Protein AF-A0AAD4HWZ3-F1 (afdb_monomer_lite)

Secondary structure (DSSP, 8-state):
--------------S------SS-SPPPHHHHHHHHHHHHHHHHHHHHGGG-SSHHHHHHHHHHHHHHHHHTTT------S--

Organism: NCBI:txid669026

Foldseek 3Di:
DDDDDDPPPPPPDDPPPDDPDPDDPDDPPLVVVVVVVLVVVLVVQLVVLVPPPDPVVSVVSNVVSVVVCVVCVPPPDDDDPDD

InterPro domains:
  IPR008011 Complex 1 LYR protein domain [PF05347] (37-78)

Structure (mmCIF, N/CA/C/O backbone):
data_AF-A0AAD4HWZ3-F1
#
_entry.id   AF-A0AAD4HWZ3-F1
#
loop_
_atom_site.group_PDB
_atom_site.id
_atom_site.type_symbol
_atom_site.label_atom_id
_atom_site.label_alt_id
_atom_site.label_comp_id
_atom_site.label_asym_id
_atom_site.label_entity_id
_atom_site.label_seq_id
_atom_site.pdbx_PDB_ins_code
_atom_site.Cartn_x
_atom_site.Cartn_y
_atom_site.Cartn_z
_atom_site.occupancy
_atom_site.B_iso_or_equiv
_atom_site.auth_seq_id
_atom_site.auth_comp_id
_atom_site.auth_asym_id
_atom_sit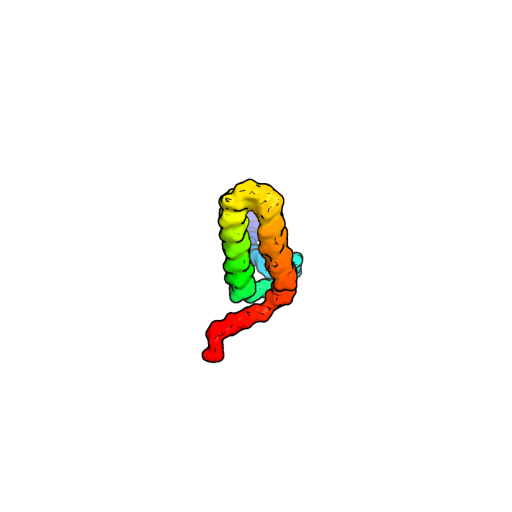e.auth_atom_id
_atom_site.pdbx_PDB_model_num
ATOM 1 N N . MET A 1 1 ? 72.137 19.434 -10.275 1.00 44.97 1 MET A N 1
ATOM 2 C CA . MET A 1 1 ? 70.748 19.944 -10.337 1.00 44.97 1 MET A CA 1
ATOM 3 C C . MET A 1 1 ? 70.088 19.490 -11.632 1.00 44.97 1 MET A C 1
ATOM 5 O O . MET A 1 1 ? 70.500 19.969 -12.678 1.00 44.97 1 MET A O 1
ATOM 9 N N . ARG A 1 2 ? 69.104 18.580 -11.571 1.00 41.78 2 ARG A N 1
ATOM 10 C CA . ARG A 1 2 ? 67.971 18.470 -12.517 1.00 41.78 2 ARG A CA 1
ATOM 11 C C . ARG A 1 2 ? 67.093 17.285 -12.109 1.00 41.78 2 ARG A C 1
ATOM 13 O O . ARG A 1 2 ? 67.439 16.136 -12.351 1.00 41.78 2 ARG A O 1
ATOM 20 N N . ALA A 1 3 ? 65.985 17.584 -11.437 1.00 46.56 3 ALA A N 1
ATOM 21 C CA . ALA A 1 3 ? 64.930 16.618 -11.173 1.00 46.56 3 ALA A CA 1
ATOM 22 C C . ALA A 1 3 ? 64.104 16.433 -12.455 1.00 46.56 3 ALA A C 1
ATOM 24 O O . ALA A 1 3 ? 63.637 17.412 -13.038 1.00 46.56 3 ALA A O 1
ATOM 25 N N . LEU A 1 4 ? 63.941 15.189 -12.901 1.00 54.56 4 LEU A N 1
ATOM 26 C CA . LEU A 1 4 ? 63.004 14.830 -13.962 1.00 54.56 4 LEU A CA 1
ATOM 27 C C . LEU A 1 4 ? 61.610 14.722 -13.335 1.00 54.56 4 LEU A C 1
ATOM 29 O O . LEU A 1 4 ? 61.281 13.725 -12.697 1.00 54.56 4 LEU A O 1
ATOM 33 N N . ALA A 1 5 ? 60.802 15.769 -13.479 1.00 54.91 5 ALA A N 1
ATOM 34 C CA . ALA A 1 5 ? 59.396 15.728 -13.104 1.00 54.91 5 ALA A CA 1
ATOM 35 C C . ALA A 1 5 ? 58.611 14.981 -14.193 1.00 54.91 5 ALA A C 1
ATOM 37 O O . ALA A 1 5 ? 58.328 15.529 -15.257 1.00 54.91 5 ALA A O 1
ATOM 38 N N . ALA A 1 6 ? 58.267 13.719 -13.938 1.00 63.56 6 ALA A N 1
ATOM 39 C CA . ALA A 1 6 ? 57.256 13.021 -14.721 1.00 63.56 6 ALA A CA 1
ATOM 40 C C . ALA A 1 6 ? 55.875 13.605 -14.363 1.00 63.56 6 ALA A C 1
ATOM 42 O O . ALA A 1 6 ? 55.528 13.623 -13.180 1.00 63.56 6 ALA A O 1
ATOM 43 N N . PRO A 1 7 ? 55.068 14.089 -15.323 1.00 56.19 7 PRO A N 1
ATOM 44 C CA . PRO A 1 7 ? 53.719 14.536 -15.023 1.00 56.19 7 PRO A CA 1
ATOM 45 C C . PRO A 1 7 ? 52.839 13.299 -14.860 1.00 56.19 7 PRO A C 1
ATOM 47 O O . PRO A 1 7 ? 52.539 12.594 -15.825 1.00 56.19 7 PRO A O 1
ATOM 50 N N . TRP A 1 8 ? 52.420 13.027 -13.627 1.00 60.31 8 TRP A N 1
ATOM 51 C CA . TRP A 1 8 ? 51.404 12.025 -13.341 1.00 60.31 8 TRP A CA 1
ATOM 52 C C . TRP A 1 8 ? 50.101 12.531 -13.962 1.00 60.31 8 TRP A C 1
ATOM 54 O O . TRP A 1 8 ? 49.392 13.354 -13.386 1.00 60.31 8 TRP A O 1
ATOM 64 N N . ARG A 1 9 ? 49.804 12.096 -15.191 1.00 61.03 9 ARG A N 1
ATOM 65 C CA . ARG A 1 9 ? 48.486 12.287 -15.794 1.00 61.03 9 ARG A CA 1
ATOM 66 C C . ARG A 1 9 ? 47.509 11.443 -14.985 1.00 61.03 9 ARG A C 1
ATOM 68 O O . ARG A 1 9 ? 47.348 10.254 -15.234 1.00 61.03 9 ARG A O 1
ATOM 75 N N . SER A 1 10 ? 46.875 12.067 -13.998 1.00 65.12 10 SER A N 1
ATOM 76 C CA . SER A 1 10 ? 45.710 11.511 -13.322 1.00 65.12 10 SER A CA 1
ATOM 77 C C . SER A 1 10 ? 44.601 11.336 -14.352 1.00 65.12 10 SER A C 1
ATOM 79 O O . SER A 1 10 ? 43.889 12.280 -14.692 1.00 65.12 10 SER A O 1
ATOM 81 N N . PHE A 1 11 ? 44.462 10.122 -14.877 1.00 61.78 11 PHE A N 1
ATOM 82 C CA . PHE A 1 11 ? 43.272 9.730 -15.612 1.00 61.78 11 PHE A CA 1
ATOM 83 C C . PHE A 1 11 ? 42.095 9.802 -14.640 1.00 61.78 11 PHE A C 1
ATOM 85 O O . PHE A 1 11 ? 41.958 8.981 -13.732 1.00 61.78 11 PHE A O 1
ATOM 92 N N . ARG A 1 12 ? 41.252 10.823 -14.805 1.00 62.75 12 ARG A N 1
ATOM 93 C CA . ARG A 1 12 ? 39.980 10.923 -14.096 1.00 62.75 12 ARG A CA 1
ATOM 94 C C . ARG A 1 12 ? 39.067 9.824 -14.631 1.00 62.75 12 ARG A C 1
ATOM 96 O O . ARG A 1 12 ? 38.377 10.012 -15.627 1.00 62.75 12 ARG A O 1
ATOM 103 N N . SER A 1 13 ? 39.110 8.655 -13.998 1.00 62.31 13 SER A N 1
ATOM 104 C CA . SER A 1 13 ? 38.152 7.590 -14.277 1.00 62.31 13 SER A CA 1
ATOM 105 C C . SER A 1 13 ? 36.791 8.010 -13.717 1.00 62.31 13 SER A C 1
ATOM 107 O O . SER A 1 13 ? 36.625 8.229 -12.518 1.00 62.31 13 SER A O 1
ATOM 109 N N . TYR A 1 14 ? 35.812 8.204 -14.597 1.00 61.97 14 TYR A N 1
ATOM 110 C CA . TYR A 1 14 ? 34.422 8.297 -14.169 1.00 61.97 14 TYR A CA 1
ATOM 111 C C . TYR A 1 14 ? 33.992 6.890 -13.755 1.00 61.97 14 TYR A C 1
ATOM 113 O O . TYR A 1 14 ? 34.248 5.926 -14.473 1.00 61.97 14 TYR A O 1
ATOM 121 N N . ALA A 1 15 ? 33.390 6.765 -12.574 1.00 61.62 15 ALA A N 1
ATOM 122 C CA . ALA A 1 15 ? 32.990 5.498 -11.971 1.00 61.62 15 ALA A CA 1
ATOM 123 C C . ALA A 1 15 ? 31.782 4.860 -12.689 1.00 61.62 15 ALA A C 1
ATOM 125 O O . ALA A 1 15 ? 30.731 4.650 -12.093 1.00 61.62 15 ALA A O 1
ATOM 126 N N . THR A 1 16 ? 31.915 4.559 -13.979 1.00 60.78 16 THR A N 1
ATOM 127 C CA . THR A 1 16 ? 30.956 3.765 -14.758 1.00 60.78 16 THR A CA 1
ATOM 128 C C . THR A 1 16 ? 31.486 2.360 -15.024 1.00 60.78 16 THR A C 1
ATOM 130 O O . THR A 1 16 ? 31.043 1.689 -15.954 1.00 60.78 16 THR A O 1
ATOM 133 N N . THR A 1 17 ? 32.417 1.867 -14.198 1.00 59.59 17 THR A N 1
ATOM 134 C CA . THR A 1 17 ? 32.735 0.440 -14.190 1.00 59.59 17 THR A CA 1
ATOM 135 C C . THR A 1 17 ? 31.467 -0.304 -13.785 1.00 59.59 17 THR A C 1
ATOM 137 O O . THR A 1 17 ? 30.970 -0.162 -12.668 1.00 59.59 17 THR A O 1
ATOM 140 N N . GLY A 1 18 ? 30.893 -1.022 -14.755 1.00 62.06 18 GLY A N 1
ATOM 141 C CA . GLY A 1 18 ? 29.615 -1.719 -14.674 1.00 62.06 18 GLY A CA 1
ATOM 142 C C . GLY A 1 18 ? 29.597 -2.748 -13.553 1.00 62.06 18 GLY A C 1
ATOM 143 O O . GLY A 1 18 ? 29.797 -3.941 -13.765 1.00 62.06 18 GLY A O 1
ATOM 144 N N . ARG A 1 19 ? 29.345 -2.289 -12.330 1.00 64.31 19 ARG A N 1
ATOM 145 C CA . ARG A 1 19 ? 29.048 -3.155 -11.203 1.00 64.31 19 ARG A CA 1
ATOM 146 C C . ARG A 1 19 ? 27.663 -3.720 -11.469 1.00 64.31 19 ARG A C 1
ATOM 148 O O . ARG A 1 19 ? 26.699 -2.960 -11.532 1.00 64.31 19 ARG A O 1
ATOM 155 N N . LYS A 1 20 ? 27.573 -5.041 -11.644 1.00 63.66 20 LYS A N 1
ATOM 156 C CA . LYS A 1 20 ? 26.301 -5.757 -11.793 1.00 63.66 20 LYS A CA 1
ATOM 157 C C . LYS A 1 20 ? 25.376 -5.292 -10.666 1.00 63.66 20 LYS A C 1
ATOM 159 O O . LYS A 1 20 ? 25.683 -5.508 -9.489 1.00 63.66 20 LYS A O 1
ATOM 164 N N . SER A 1 21 ? 24.325 -4.549 -11.007 1.00 68.12 21 SER A N 1
ATOM 165 C CA . SER A 1 21 ? 23.460 -3.949 -10.001 1.00 68.12 21 SER A CA 1
ATOM 166 C C . SER A 1 21 ? 22.811 -5.071 -9.197 1.00 68.12 21 SER A C 1
ATOM 168 O O . SER A 1 21 ? 22.303 -6.038 -9.755 1.00 68.12 21 SER A O 1
ATOM 170 N N . ARG A 1 22 ? 22.822 -4.952 -7.864 1.00 71.94 22 ARG A N 1
ATOM 171 C CA . ARG A 1 22 ? 21.996 -5.816 -6.994 1.00 71.94 22 ARG A CA 1
ATOM 172 C C . ARG A 1 22 ? 20.503 -5.550 -7.199 1.00 71.94 22 ARG A C 1
ATOM 174 O O . ARG A 1 22 ? 19.661 -6.326 -6.766 1.00 71.94 22 ARG A O 1
ATOM 181 N N . LEU A 1 23 ? 20.201 -4.410 -7.809 1.00 67.12 23 LEU A N 1
ATOM 182 C CA . LEU A 1 23 ? 18.891 -4.058 -8.312 1.00 67.12 23 LEU A CA 1
ATOM 183 C C . LEU A 1 23 ? 18.666 -4.877 -9.584 1.00 67.12 23 LEU A C 1
ATOM 185 O O . LEU A 1 23 ? 19.557 -4.936 -10.431 1.00 67.12 23 LEU A O 1
ATOM 189 N N . GLY A 1 24 ? 17.506 -5.526 -9.687 1.00 69.12 24 GLY A N 1
ATOM 190 C CA . GLY A 1 24 ? 17.080 -6.211 -10.907 1.00 69.12 24 GLY A CA 1
ATOM 191 C C . GLY A 1 24 ? 16.982 -5.254 -12.107 1.00 69.12 24 GLY A C 1
ATOM 192 O O . GLY A 1 24 ? 17.409 -4.100 -12.009 1.00 69.12 24 GLY A O 1
ATOM 193 N N . PRO A 1 25 ? 16.420 -5.701 -13.242 1.00 75.69 25 PRO A N 1
ATOM 194 C CA . PRO A 1 25 ? 16.255 -4.841 -14.411 1.00 75.69 25 PRO A CA 1
ATOM 195 C C . PRO A 1 25 ? 15.619 -3.503 -14.012 1.00 75.69 25 PRO A C 1
ATOM 197 O O . PRO A 1 25 ? 14.658 -3.463 -13.235 1.00 75.69 25 PRO A O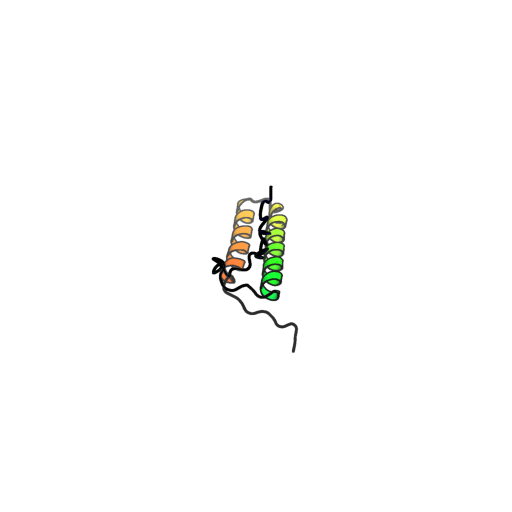 1
ATOM 200 N N . ALA A 1 26 ? 16.208 -2.408 -14.498 1.00 74.75 26 ALA A N 1
ATOM 201 C CA . ALA A 1 26 ? 15.702 -1.074 -14.228 1.00 74.75 26 ALA A CA 1
ATOM 202 C C . ALA A 1 26 ? 14.249 -0.986 -14.713 1.00 74.75 26 ALA A C 1
ATOM 204 O O . ALA A 1 26 ? 13.928 -1.391 -15.829 1.00 74.75 26 ALA A O 1
ATOM 205 N N . LEU A 1 27 ? 13.364 -0.487 -13.853 1.00 79.38 27 LEU A N 1
ATOM 206 C CA . LEU A 1 27 ? 11.970 -0.256 -14.221 1.00 79.38 27 LEU A CA 1
ATOM 207 C C . LEU A 1 27 ? 11.910 0.797 -15.319 1.00 79.38 27 LEU A C 1
ATOM 209 O O . LEU A 1 27 ? 12.664 1.771 -15.268 1.00 79.38 27 LEU A O 1
ATOM 213 N N . SER A 1 28 ? 10.980 0.644 -16.262 1.00 88.75 28 SER A N 1
ATOM 214 C CA . SER A 1 28 ? 10.704 1.740 -17.188 1.00 88.75 28 SER A CA 1
ATOM 215 C C . SER A 1 28 ? 10.205 2.970 -16.419 1.00 88.75 28 SER A C 1
ATOM 217 O O . SER A 1 28 ? 9.661 2.858 -15.312 1.00 88.75 28 SER A O 1
ATOM 219 N N . LEU A 1 29 ? 10.381 4.151 -17.013 1.00 89.19 29 LEU A N 1
ATOM 220 C CA . LEU A 1 29 ? 9.914 5.410 -16.433 1.00 89.19 29 LEU A CA 1
ATOM 221 C C . LEU A 1 29 ? 8.417 5.354 -16.083 1.00 89.19 29 LEU A C 1
ATOM 223 O O . LEU A 1 29 ? 8.024 5.755 -14.990 1.00 89.19 29 LEU A O 1
ATOM 227 N N . GLU A 1 30 ? 7.605 4.768 -16.960 1.00 90.56 30 GLU A N 1
ATOM 228 C CA . GLU A 1 30 ? 6.168 4.585 -16.734 1.00 90.56 30 GLU A CA 1
ATOM 229 C C . GLU A 1 30 ? 5.872 3.719 -15.505 1.00 90.56 30 GLU A C 1
ATOM 231 O O . GLU A 1 30 ? 5.076 4.099 -14.645 1.00 90.56 30 GLU A O 1
ATOM 236 N N . HIS A 1 31 ? 6.585 2.599 -15.336 1.00 90.12 31 HIS A N 1
ATOM 237 C CA . HIS A 1 31 ? 6.459 1.775 -14.131 1.00 90.12 31 HIS A CA 1
ATOM 238 C C . HIS A 1 31 ? 6.857 2.548 -12.866 1.00 90.12 31 HIS A C 1
ATOM 240 O O . HIS A 1 31 ? 6.252 2.369 -11.805 1.00 90.12 31 HIS A O 1
ATOM 246 N N . PHE A 1 32 ? 7.871 3.411 -12.951 1.00 90.69 32 PHE A N 1
ATOM 247 C CA . PHE A 1 32 ? 8.292 4.250 -11.832 1.00 90.69 32 PHE A CA 1
ATOM 248 C C . PHE A 1 32 ? 7.223 5.290 -11.455 1.00 90.69 32 PHE A C 1
ATOM 250 O O . PHE A 1 32 ? 6.875 5.427 -10.274 1.00 90.69 32 PHE A O 1
ATOM 257 N N . ILE A 1 33 ? 6.657 5.984 -12.445 1.00 92.56 33 ILE A N 1
ATOM 258 C CA . ILE A 1 33 ? 5.567 6.947 -12.243 1.00 92.56 33 ILE A CA 1
ATOM 259 C C . ILE A 1 33 ? 4.349 6.235 -11.648 1.00 92.56 33 ILE A C 1
ATOM 261 O O . ILE A 1 33 ? 3.792 6.698 -10.647 1.00 92.56 33 ILE A O 1
ATOM 265 N N . GLN A 1 34 ? 3.979 5.073 -12.190 1.00 92.81 34 GLN A N 1
ATOM 266 C CA . GLN A 1 34 ? 2.849 4.291 -11.699 1.00 92.81 34 GLN A CA 1
ATOM 267 C C . GLN A 1 34 ? 3.040 3.863 -10.238 1.00 92.81 34 GLN A C 1
ATOM 269 O O . GLN A 1 34 ? 2.149 4.069 -9.412 1.00 92.81 34 GLN A O 1
ATOM 274 N N . ARG A 1 35 ? 4.227 3.368 -9.862 1.00 92.69 35 ARG A N 1
ATOM 275 C CA . ARG A 1 35 ? 4.547 3.048 -8.457 1.00 92.69 35 ARG A CA 1
ATOM 276 C C . ARG A 1 35 ? 4.428 4.264 -7.545 1.00 92.69 35 ARG A C 1
ATOM 278 O O . ARG A 1 35 ? 3.904 4.159 -6.436 1.00 92.69 35 ARG A O 1
ATOM 285 N N . THR A 1 36 ? 4.872 5.428 -8.010 1.00 94.81 36 THR A N 1
ATOM 286 C CA . THR A 1 36 ? 4.779 6.679 -7.248 1.00 94.81 36 THR A CA 1
ATOM 287 C C . THR A 1 36 ? 3.320 7.079 -7.005 1.00 94.81 36 THR A C 1
ATOM 289 O O . THR A 1 36 ? 2.962 7.444 -5.880 1.00 94.81 36 THR A O 1
ATOM 292 N N . ARG A 1 37 ? 2.450 6.930 -8.015 1.00 95.31 37 ARG A N 1
ATOM 293 C CA . ARG A 1 37 ? 0.999 7.157 -7.894 1.00 95.31 37 ARG A CA 1
ATOM 294 C C . ARG A 1 37 ? 0.357 6.206 -6.884 1.00 95.31 37 ARG A C 1
ATOM 296 O O . ARG A 1 37 ? -0.336 6.675 -5.982 1.00 95.31 37 ARG A O 1
ATOM 303 N N . VAL A 1 38 ? 0.654 4.906 -6.963 1.00 95.81 38 VAL A N 1
ATOM 304 C CA . VAL A 1 38 ? 0.146 3.893 -6.016 1.00 95.81 38 VAL A CA 1
ATOM 305 C C . VAL A 1 38 ? 0.562 4.220 -4.579 1.00 95.81 38 VAL A C 1
ATOM 307 O O . VAL A 1 38 ? -0.266 4.201 -3.669 1.00 95.81 38 VAL A O 1
ATOM 310 N N . LEU A 1 39 ? 1.825 4.597 -4.355 1.00 96.50 39 LEU A N 1
ATOM 311 C CA . LEU A 1 39 ? 2.306 4.979 -3.025 1.00 96.50 39 LEU A CA 1
ATOM 312 C C . LEU A 1 39 ? 1.631 6.252 -2.493 1.00 96.50 39 LEU A C 1
ATOM 314 O O . LEU A 1 39 ? 1.331 6.338 -1.300 1.00 96.50 39 LEU A O 1
ATOM 318 N N . SER A 1 40 ? 1.404 7.252 -3.349 1.00 97.88 40 SER A N 1
ATOM 319 C CA . SER A 1 40 ? 0.667 8.466 -2.978 1.00 97.88 40 SER A CA 1
ATOM 320 C C . SER A 1 40 ? -0.777 8.136 -2.582 1.00 97.88 40 SER A C 1
ATOM 322 O O . SER A 1 40 ? -1.244 8.536 -1.510 1.00 97.88 40 SER A O 1
ATOM 324 N N . PHE A 1 41 ? -1.446 7.309 -3.387 1.00 97.25 41 PHE A N 1
ATOM 325 C CA . PHE A 1 41 ? -2.801 6.835 -3.129 1.00 97.25 41 PHE A CA 1
ATOM 326 C C . PHE A 1 41 ? -2.898 6.066 -1.806 1.00 97.25 41 PHE A C 1
ATOM 328 O O . PHE A 1 41 ? -3.723 6.414 -0.957 1.00 97.25 41 PHE A O 1
ATOM 335 N N . TYR A 1 42 ? -1.997 5.112 -1.555 1.00 97.81 42 TYR A N 1
ATOM 336 C CA . TYR A 1 42 ? -1.962 4.363 -0.297 1.00 97.81 42 TYR A CA 1
ATOM 337 C C . TYR A 1 42 ? -1.782 5.280 0.922 1.00 97.81 42 TYR A C 1
ATOM 339 O O . TYR A 1 42 ? -2.517 5.178 1.907 1.00 97.81 42 TYR A O 1
ATOM 347 N N . ARG A 1 43 ? -0.869 6.259 0.853 1.00 98.00 43 ARG A N 1
ATOM 348 C CA . ARG A 1 43 ? -0.704 7.259 1.925 1.00 98.00 43 ARG A CA 1
ATOM 349 C C . ARG A 1 43 ? -1.969 8.094 2.135 1.00 98.00 43 ARG A C 1
ATOM 351 O O . ARG A 1 43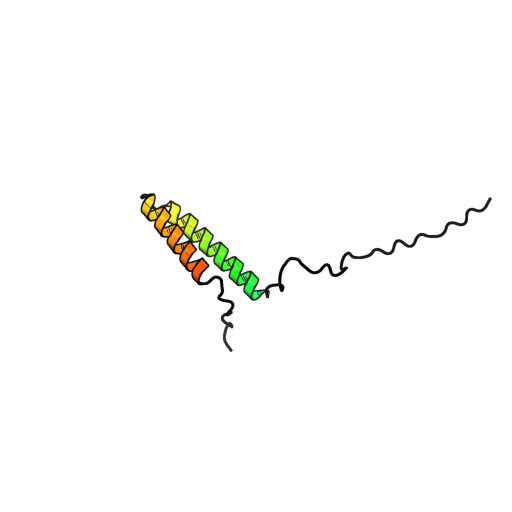 ? -2.272 8.445 3.276 1.00 98.00 43 ARG A O 1
ATOM 358 N N . SER A 1 44 ? -2.712 8.398 1.071 1.00 98.19 44 SER A N 1
ATOM 359 C CA . SER A 1 44 ? -3.994 9.104 1.169 1.00 98.19 44 SER A CA 1
ATOM 360 C C . SER A 1 44 ? -5.045 8.276 1.924 1.00 98.19 44 SER A C 1
ATOM 362 O O . SER A 1 44 ? -5.705 8.812 2.818 1.00 98.19 44 SER A O 1
ATOM 364 N N . ILE A 1 45 ? -5.123 6.962 1.672 1.00 97.31 45 ILE A N 1
ATOM 365 C CA . ILE A 1 45 ? -5.992 6.029 2.406 1.00 97.31 45 ILE A CA 1
ATOM 366 C C . ILE A 1 45 ? -5.610 6.014 3.889 1.00 97.31 45 ILE A C 1
ATOM 368 O O . ILE A 1 45 ? -6.464 6.184 4.761 1.00 97.31 45 ILE A O 1
ATOM 372 N N . LEU A 1 46 ? -4.316 5.894 4.205 1.00 97.00 46 LEU A N 1
ATOM 373 C CA . LEU A 1 46 ? -3.848 5.898 5.595 1.00 97.00 46 LEU A CA 1
ATOM 374 C C . LEU A 1 46 ? -4.207 7.193 6.335 1.00 97.00 46 LEU A C 1
ATOM 376 O O . LEU A 1 46 ? -4.544 7.148 7.518 1.00 97.00 46 LEU A O 1
ATOM 380 N N . ARG A 1 47 ? -4.163 8.345 5.656 1.00 97.62 47 ARG A N 1
ATOM 381 C CA . ARG A 1 47 ? -4.574 9.633 6.236 1.00 97.62 47 ARG A CA 1
ATOM 382 C C . ARG A 1 47 ? -6.085 9.704 6.446 1.00 97.62 47 ARG A C 1
ATOM 384 O O . ARG A 1 47 ? -6.512 10.117 7.519 1.00 97.62 47 ARG A O 1
ATOM 391 N N . ARG A 1 48 ? -6.887 9.269 5.470 1.00 96.44 48 ARG A N 1
ATOM 392 C CA . ARG A 1 48 ? -8.359 9.270 5.560 1.00 96.44 48 ARG A CA 1
ATOM 393 C C . ARG A 1 48 ? -8.864 8.336 6.660 1.00 96.44 48 ARG A C 1
ATOM 395 O O . ARG A 1 48 ? -9.696 8.741 7.466 1.00 96.44 48 ARG A O 1
ATOM 402 N N . THR A 1 49 ? -8.282 7.142 6.776 1.00 96.88 49 THR A N 1
ATOM 403 C CA . THR A 1 49 ? -8.650 6.156 7.810 1.00 96.88 49 THR A CA 1
ATOM 404 C C . THR A 1 49 ? -8.352 6.617 9.238 1.00 96.88 49 THR A C 1
ATOM 406 O O . THR A 1 49 ? -8.898 6.051 10.178 1.00 96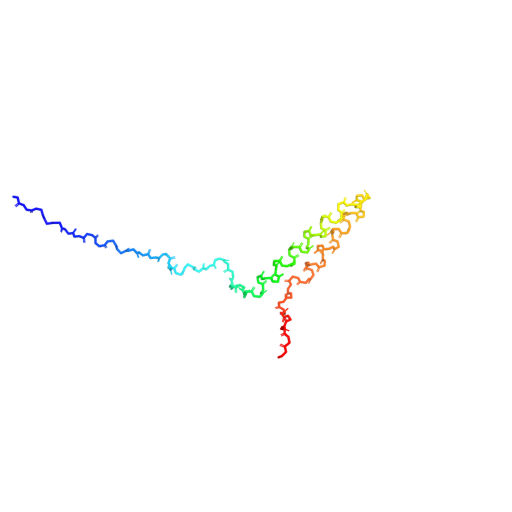.88 49 THR A O 1
ATOM 409 N N . ARG A 1 50 ? -7.534 7.661 9.456 1.00 95.25 50 ARG A N 1
ATOM 410 C CA . ARG A 1 50 ? -7.336 8.235 10.804 1.00 95.25 50 ARG A CA 1
ATOM 411 C C . ARG A 1 50 ? -8.622 8.803 11.409 1.00 95.25 50 ARG A C 1
ATOM 413 O O . ARG A 1 50 ? -8.712 8.840 12.627 1.00 95.25 50 ARG A O 1
ATOM 420 N N . ARG A 1 51 ? -9.591 9.213 10.581 1.00 95.69 51 ARG A N 1
ATOM 421 C CA . ARG A 1 51 ? -10.884 9.757 11.029 1.00 95.69 51 ARG A CA 1
ATOM 422 C C . ARG A 1 51 ? -11.872 8.683 11.499 1.00 95.69 51 ARG A C 1
ATOM 424 O O . ARG A 1 51 ? -12.908 9.029 12.049 1.00 95.69 51 ARG A O 1
ATOM 431 N N . ILE A 1 52 ? -11.567 7.402 11.287 1.00 96.00 52 ILE A N 1
ATOM 432 C CA . ILE A 1 52 ? -12.392 6.295 11.778 1.00 96.00 52 ILE A CA 1
ATOM 433 C C . ILE A 1 52 ? -12.191 6.195 13.294 1.00 96.00 52 ILE A C 1
ATOM 435 O O . ILE A 1 52 ? -11.060 5.993 13.756 1.00 96.00 52 ILE A O 1
ATOM 439 N N . ALA A 1 53 ? -13.285 6.374 14.038 1.00 96.25 53 ALA A N 1
ATOM 440 C CA . ALA A 1 53 ? -13.298 6.371 15.497 1.00 96.25 53 ALA A CA 1
ATOM 441 C C . ALA A 1 53 ? -13.045 4.969 16.064 1.00 96.25 53 ALA A C 1
ATOM 443 O O . ALA A 1 53 ? -12.162 4.806 16.904 1.00 96.25 53 ALA A O 1
ATOM 444 N N . ASP A 1 54 ? -13.758 3.959 15.554 1.00 97.62 54 ASP A N 1
ATOM 445 C CA . ASP A 1 54 ? -13.577 2.575 15.988 1.00 97.62 54 ASP A CA 1
ATOM 446 C C . ASP A 1 54 ? -12.188 2.038 15.572 1.00 97.62 54 ASP A C 1
ATOM 448 O O . ASP A 1 54 ? -11.884 1.943 14.372 1.00 97.62 54 ASP A O 1
ATOM 452 N N . PRO A 1 55 ? -11.314 1.681 16.533 1.00 96.06 55 PRO A N 1
ATOM 453 C CA . PRO A 1 55 ? -9.975 1.195 16.232 1.00 96.06 55 PRO A CA 1
ATOM 454 C C . PRO A 1 55 ? -9.979 -0.125 15.454 1.00 96.06 55 PRO A C 1
ATOM 456 O O . PRO A 1 55 ? -9.073 -0.319 14.637 1.00 96.06 55 PRO A O 1
ATOM 459 N N . LYS A 1 56 ? -10.979 -0.994 15.658 1.00 97.69 56 LYS A N 1
ATOM 460 C CA . LYS A 1 56 ? -11.087 -2.275 14.949 1.00 97.69 56 LYS A CA 1
ATOM 461 C C . LYS A 1 56 ? -11.387 -2.047 13.469 1.00 97.69 56 LYS A C 1
ATOM 463 O O . LYS A 1 56 ? -10.576 -2.423 12.624 1.00 97.69 56 LYS A O 1
ATOM 468 N N . THR A 1 57 ? -12.448 -1.304 13.159 1.00 97.12 57 THR A N 1
ATOM 469 C CA . THR A 1 57 ? -12.816 -0.911 11.788 1.00 97.12 57 THR A CA 1
ATOM 470 C C . THR A 1 57 ? -11.667 -0.186 11.086 1.00 97.12 57 THR A C 1
ATOM 472 O O . THR A 1 57 ? -11.387 -0.416 9.907 1.00 97.12 57 THR A O 1
ATOM 475 N N . ARG A 1 58 ? -10.929 0.670 11.807 1.00 97.94 58 ARG A N 1
ATOM 476 C CA . ARG A 1 58 ? -9.754 1.359 11.261 1.00 97.94 58 ARG A CA 1
ATOM 477 C C . ARG A 1 58 ? -8.637 0.390 10.876 1.00 97.94 58 ARG A C 1
ATOM 479 O O . ARG A 1 58 ? -8.004 0.583 9.836 1.00 97.94 58 ARG A O 1
ATOM 486 N N . ALA A 1 59 ? -8.358 -0.607 11.712 1.00 97.44 59 ALA A N 1
ATOM 487 C CA . ALA A 1 59 ? -7.349 -1.623 11.433 1.00 97.44 59 ALA A CA 1
ATOM 488 C C . ALA A 1 59 ? -7.767 -2.510 10.251 1.00 97.44 59 ALA A C 1
ATOM 490 O O . ALA A 1 59 ? -6.969 -2.714 9.337 1.00 97.44 59 ALA A O 1
ATOM 491 N N . GLU A 1 60 ? -9.027 -2.946 10.222 1.00 97.75 60 GLU A N 1
ATOM 492 C CA . GLU A 1 60 ? -9.602 -3.750 9.140 1.00 97.75 60 GLU A CA 1
ATOM 493 C C . GLU A 1 60 ? -9.556 -3.011 7.802 1.00 97.75 60 GLU A C 1
ATOM 495 O O . GLU A 1 60 ? -9.038 -3.545 6.825 1.00 97.75 60 GLU A O 1
ATOM 500 N N . THR A 1 61 ? -9.965 -1.739 7.768 1.00 97.62 61 THR A N 1
ATOM 501 C CA . THR A 1 61 ? -9.912 -0.913 6.549 1.00 97.62 61 THR A CA 1
ATOM 502 C C . THR A 1 61 ? -8.481 -0.761 6.021 1.00 97.62 61 THR A C 1
ATOM 504 O O . THR A 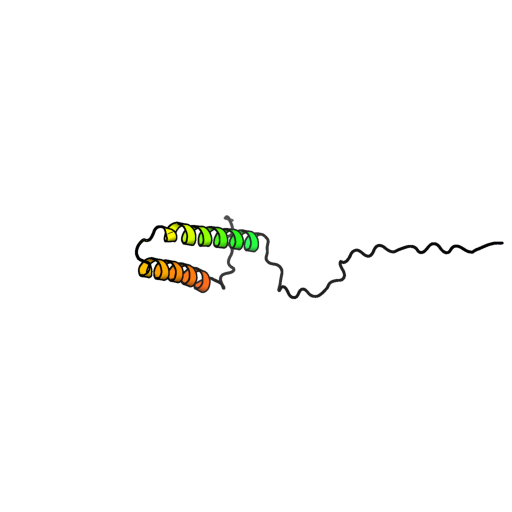1 61 ? -8.237 -0.824 4.815 1.00 97.62 61 THR A O 1
ATOM 507 N N . ARG A 1 62 ? -7.500 -0.568 6.915 1.00 97.56 62 ARG A N 1
ATOM 508 C CA . ARG A 1 62 ? -6.083 -0.468 6.521 1.00 97.56 62 ARG A CA 1
ATOM 509 C C . ARG A 1 62 ? -5.548 -1.789 5.986 1.00 97.56 62 ARG A C 1
ATOM 511 O O . ARG A 1 62 ? -4.821 -1.779 4.995 1.00 97.56 62 ARG A O 1
ATOM 518 N N . LYS A 1 63 ? -5.899 -2.900 6.638 1.00 97.88 63 LYS A N 1
ATOM 519 C CA . LYS A 1 63 ? -5.527 -4.246 6.201 1.00 97.88 63 LYS A CA 1
ATOM 520 C C . LYS A 1 63 ? -6.120 -4.538 4.828 1.00 97.88 63 LYS A C 1
ATOM 522 O O . LYS A 1 63 ? -5.375 -4.908 3.935 1.00 97.88 63 LYS A O 1
ATOM 527 N N . PHE A 1 64 ? -7.406 -4.261 4.634 1.00 97.62 64 PHE A N 1
ATOM 528 C CA . PHE A 1 64 ? -8.080 -4.423 3.350 1.00 97.62 64 PHE A CA 1
ATOM 529 C C . PHE A 1 64 ? -7.368 -3.659 2.224 1.00 97.62 64 PHE A C 1
ATOM 531 O O . PHE A 1 64 ? -7.018 -4.249 1.206 1.00 97.62 64 PHE A O 1
ATOM 538 N N . ALA A 1 65 ? -7.070 -2.373 2.433 1.00 97.19 65 ALA A N 1
ATOM 539 C CA . ALA A 1 65 ? -6.362 -1.566 1.439 1.00 97.19 65 ALA A CA 1
ATOM 540 C C . ALA A 1 65 ? -4.958 -2.105 1.115 1.00 97.19 65 ALA A C 1
ATOM 542 O O . ALA A 1 65 ? -4.520 -2.054 -0.033 1.00 97.19 65 ALA A O 1
ATOM 543 N N . ARG A 1 66 ? -4.239 -2.612 2.125 1.00 97.06 66 ARG A N 1
ATOM 544 C CA . ARG A 1 66 ? -2.926 -3.233 1.928 1.00 97.06 66 ARG A CA 1
ATOM 545 C C . ARG A 1 66 ? -3.038 -4.539 1.149 1.00 97.06 66 ARG A C 1
ATOM 547 O O . ARG A 1 66 ? -2.277 -4.733 0.208 1.00 97.06 66 ARG A O 1
ATOM 554 N N . ASP A 1 67 ? -3.974 -5.397 1.537 1.00 98.12 67 ASP A N 1
ATOM 555 C CA . ASP A 1 67 ? -4.195 -6.697 0.914 1.00 98.12 67 ASP A CA 1
ATOM 556 C C . ASP A 1 67 ? -4.591 -6.522 -0.563 1.00 98.12 67 ASP A C 1
ATOM 558 O O . ASP A 1 67 ? -4.113 -7.270 -1.408 1.00 98.12 67 ASP A O 1
ATOM 562 N N . GLU A 1 68 ? -5.380 -5.494 -0.902 1.00 97.25 68 GLU A N 1
ATOM 563 C CA . GLU A 1 68 ? -5.736 -5.175 -2.293 1.00 97.25 68 GLU A CA 1
ATOM 564 C C . GLU A 1 68 ? -4.519 -4.805 -3.151 1.00 97.25 68 GLU A C 1
ATOM 566 O O . GLU A 1 68 ? -4.363 -5.293 -4.270 1.00 97.25 68 GLU A O 1
ATOM 571 N N . ILE A 1 69 ? -3.625 -3.965 -2.623 1.00 96.06 69 ILE A N 1
ATOM 572 C CA . ILE A 1 69 ? -2.399 -3.577 -3.332 1.00 96.06 69 ILE A CA 1
ATOM 573 C C . ILE A 1 69 ? -1.449 -4.773 -3.458 1.00 96.06 69 ILE A C 1
ATOM 575 O O . ILE A 1 69 ? -0.839 -4.959 -4.509 1.00 96.06 69 ILE A O 1
ATOM 579 N N . GLU A 1 70 ? -1.328 -5.596 -2.413 1.00 96.44 70 GLU A N 1
ATOM 580 C CA . GLU A 1 70 ? -0.451 -6.770 -2.438 1.00 96.44 70 GLU A CA 1
ATOM 581 C C . GLU A 1 70 ? -0.952 -7.827 -3.431 1.00 96.44 70 GLU A C 1
ATOM 583 O O . GLU A 1 70 ? -0.141 -8.382 -4.172 1.00 96.44 70 GLU A O 1
ATOM 588 N N . ARG A 1 71 ? -2.274 -8.047 -3.530 1.00 96.50 71 ARG A N 1
ATOM 589 C CA . ARG A 1 71 ? -2.876 -8.935 -4.544 1.00 96.50 71 ARG A CA 1
AT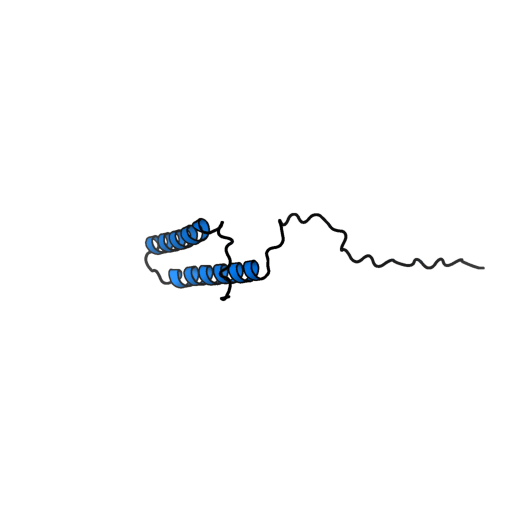OM 590 C C . ARG A 1 71 ? -2.454 -8.572 -5.969 1.00 96.50 71 ARG A C 1
ATOM 592 O O . ARG A 1 71 ? -2.224 -9.461 -6.780 1.00 96.50 71 ARG A O 1
ATOM 599 N N . HIS A 1 72 ? -2.306 -7.281 -6.257 1.00 94.44 72 HIS A N 1
ATOM 600 C CA . HIS A 1 72 ? -1.955 -6.771 -7.584 1.00 94.44 72 HIS A CA 1
ATOM 601 C C . HIS A 1 72 ? -0.459 -6.474 -7.754 1.00 94.44 72 HIS A C 1
ATOM 603 O O . HIS A 1 72 ? -0.050 -5.904 -8.764 1.00 94.44 72 HIS A O 1
ATOM 609 N N . ARG A 1 73 ? 0.396 -6.869 -6.802 1.00 91.19 73 ARG A N 1
ATOM 610 C CA . ARG A 1 73 ? 1.838 -6.571 -6.831 1.00 91.19 73 ARG A CA 1
ATOM 611 C C . ARG A 1 73 ? 2.557 -7.108 -8.074 1.00 91.19 73 ARG A C 1
ATOM 613 O O . ARG A 1 73 ? 3.571 -6.537 -8.474 1.00 91.19 73 ARG A O 1
ATOM 620 N N . GLY A 1 74 ? 2.065 -8.212 -8.636 1.00 91.38 74 GLY A N 1
ATOM 621 C CA . GLY A 1 74 ? 2.620 -8.854 -9.829 1.00 91.38 74 GLY A CA 1
ATOM 622 C C . GLY A 1 74 ? 2.148 -8.259 -11.157 1.00 91.38 74 GLY A C 1
ATOM 623 O O . GLY A 1 74 ? 2.671 -8.650 -12.193 1.00 91.38 74 GLY A O 1
ATOM 624 N N . VAL A 1 75 ? 1.186 -7.331 -11.146 1.00 91.50 75 VAL A N 1
ATOM 625 C CA . VAL A 1 75 ? 0.654 -6.730 -12.374 1.00 91.50 75 VAL A CA 1
ATOM 626 C C . VAL A 1 75 ? 1.661 -5.723 -12.923 1.00 91.50 75 VAL A C 1
ATOM 628 O O . VAL A 1 75 ? 1.994 -4.732 -12.269 1.00 91.50 75 VAL A O 1
ATOM 631 N N . THR A 1 76 ? 2.154 -5.991 -14.130 1.00 89.62 76 THR A N 1
ATOM 632 C CA . THR A 1 76 ? 3.112 -5.136 -14.851 1.00 89.62 76 THR A CA 1
ATOM 633 C C . THR A 1 76 ? 2.515 -4.485 -16.090 1.00 89.62 76 THR A C 1
ATOM 635 O O . THR A 1 76 ? 3.194 -3.706 -16.751 1.00 89.62 76 THR A O 1
ATOM 638 N N . ASP A 1 77 ? 1.259 -4.785 -16.412 1.00 89.94 77 ASP A N 1
ATOM 639 C CA . ASP A 1 77 ? 0.601 -4.204 -17.572 1.00 89.94 77 ASP A CA 1
ATOM 640 C C . ASP A 1 77 ? 0.420 -2.703 -17.358 1.00 89.94 77 ASP A C 1
ATOM 642 O O . ASP A 1 77 ? -0.218 -2.241 -16.406 1.00 89.94 77 ASP A O 1
ATOM 646 N N . LEU A 1 78 ? 1.026 -1.927 -18.249 1.00 85.19 78 LEU A N 1
ATOM 647 C CA . LEU A 1 78 ? 0.812 -0.496 -18.321 1.00 85.19 78 LEU A CA 1
ATOM 648 C C . LEU A 1 78 ? -0.351 -0.262 -19.277 1.00 85.19 78 LEU A C 1
ATOM 650 O O . LEU A 1 78 ? -0.319 -0.716 -20.420 1.00 85.19 78 LEU A O 1
ATOM 654 N N . VAL A 1 79 ? -1.370 0.465 -18.823 1.00 77.06 79 VAL A N 1
ATOM 655 C CA . VAL A 1 79 ? -2.386 0.989 -19.735 1.00 77.06 79 VAL A CA 1
ATOM 656 C C . VAL A 1 79 ? -1.673 1.964 -20.665 1.00 77.06 79 VAL A C 1
ATOM 658 O O . VAL A 1 79 ? -1.291 3.056 -20.242 1.00 77.06 79 VAL A O 1
ATOM 661 N N . SER A 1 80 ? -1.459 1.548 -21.914 1.00 60.69 80 SER A N 1
ATOM 662 C CA . SER A 1 80 ? -1.046 2.459 -22.976 1.00 60.69 80 SER A CA 1
ATOM 663 C C . SER A 1 80 ? -2.073 3.589 -23.041 1.00 60.69 80 SER A C 1
ATOM 665 O O . SER A 1 80 ? -3.272 3.290 -23.111 1.00 60.69 80 SER A O 1
ATOM 667 N N . PRO A 1 81 ? -1.670 4.867 -22.988 1.00 59.41 81 PRO A N 1
ATOM 668 C CA . PRO A 1 81 ? -2.597 5.963 -23.203 1.00 59.41 81 PRO A CA 1
ATOM 669 C C . PRO A 1 81 ? -2.994 5.997 -24.689 1.00 59.41 81 PRO A C 1
ATOM 671 O O . PRO A 1 81 ? -2.439 6.781 -25.439 1.00 59.41 81 PRO A O 1
ATOM 674 N N . LEU A 1 82 ? -3.964 5.150 -25.068 1.00 51.88 82 LEU A N 1
ATOM 675 C CA . LEU A 1 82 ? -4.638 5.053 -26.379 1.00 51.88 82 LEU A CA 1
ATOM 676 C C . LEU A 1 82 ? -3.719 4.730 -27.594 1.00 51.88 82 LEU A C 1
ATOM 678 O O . LEU A 1 82 ? -2.502 4.863 -27.483 1.00 51.88 82 LEU A O 1
ATOM 682 N N . PRO A 1 83 ? -4.270 4.171 -28.697 1.00 54.59 83 PRO A N 1
ATOM 683 C CA . PRO A 1 83 ? -3.516 3.853 -29.919 1.00 54.59 83 PRO A CA 1
ATOM 684 C C . PRO A 1 83 ? -3.055 5.090 -30.699 1.00 54.59 83 PRO A C 1
ATOM 686 O O . PRO A 1 83 ? -3.737 6.138 -30.611 1.00 54.59 83 PRO A O 1
#

pLDDT: mean 82.3, std 17.23, range [41.78, 98.19]

Radius of gyration: 25.73 Å; chains: 1; bounding box: 84×29×46 Å

Sequence (83 aa):
MRALAAPWRSFRSYATTGRKSRLGPALSLEHFIQRTRVLSFYRSILRRTRRIADPKTRAETRKFARDEIERHRGVTDLVSPLP